Protein AF-A0A5J4RYL6-F1 (afdb_monomer_lite)

Organism: NCBI:txid433724

Structure (mmCIF, N/CA/C/O backbone):
data_AF-A0A5J4RYL6-F1
#
_entry.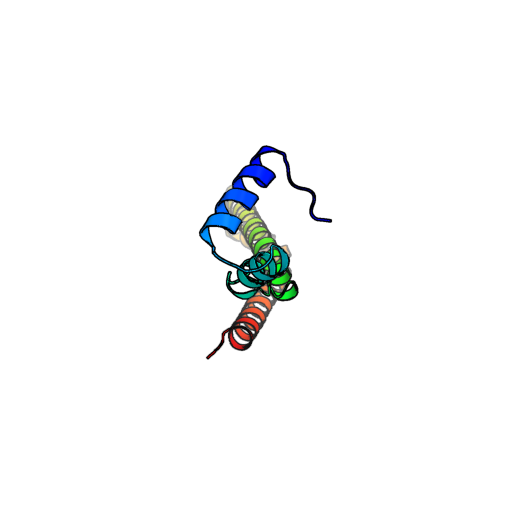id   AF-A0A5J4RYL6-F1
#
loop_
_atom_site.group_PDB
_atom_site.id
_atom_site.type_symbol
_atom_site.label_atom_id
_atom_site.label_alt_id
_atom_site.label_comp_id
_atom_site.label_asym_id
_atom_site.label_entity_id
_atom_site.label_seq_id
_atom_site.pdbx_PDB_ins_code
_atom_site.Cartn_x
_atom_site.Cartn_y
_atom_site.Cartn_z
_atom_site.occupancy
_atom_site.B_iso_or_equiv
_atom_site.auth_seq_id
_atom_site.auth_comp_id
_atom_site.auth_asym_id
_atom_site.auth_atom_id
_atom_site.pdbx_PDB_model_num
ATOM 1 N N . MET A 1 1 ? 9.797 -9.347 -46.513 1.00 57.78 1 MET A N 1
ATOM 2 C CA . MET A 1 1 ? 9.021 -8.396 -47.338 1.00 57.78 1 MET A CA 1
ATOM 3 C C . MET A 1 1 ? 8.216 -7.526 -46.384 1.00 57.78 1 MET A C 1
ATOM 5 O O . MET A 1 1 ? 7.481 -8.088 -45.583 1.00 57.78 1 MET A O 1
ATOM 9 N N . ILE A 1 2 ? 8.423 -6.207 -46.381 1.00 68.38 2 ILE A N 1
ATOM 10 C CA . ILE A 1 2 ? 7.660 -5.294 -45.513 1.00 68.38 2 ILE A CA 1
ATOM 11 C C . ILE A 1 2 ? 6.278 -5.110 -46.137 1.00 68.38 2 ILE A C 1
ATOM 13 O O . ILE A 1 2 ? 6.184 -4.809 -47.324 1.00 68.38 2 ILE A O 1
ATOM 17 N N . ARG A 1 3 ? 5.216 -5.334 -45.360 1.00 79.75 3 ARG A N 1
ATOM 18 C CA . ARG A 1 3 ? 3.843 -5.068 -45.795 1.00 79.75 3 ARG A CA 1
ATOM 19 C C . ARG A 1 3 ? 3.466 -3.657 -45.370 1.00 79.75 3 ARG A C 1
ATOM 21 O O . ARG A 1 3 ? 3.365 -3.388 -44.179 1.00 79.75 3 ARG A O 1
ATOM 28 N N . LEU A 1 4 ? 3.280 -2.790 -46.353 1.00 85.31 4 LEU A N 1
ATOM 29 C CA . LEU A 1 4 ? 2.808 -1.422 -46.184 1.00 85.31 4 LEU A CA 1
ATOM 30 C C . LEU A 1 4 ? 1.423 -1.300 -46.822 1.00 85.31 4 LEU A C 1
ATOM 32 O O . LEU A 1 4 ? 1.102 -2.049 -47.748 1.00 85.31 4 LEU A O 1
ATOM 36 N N . SER A 1 5 ? 0.605 -0.369 -46.332 1.00 89.75 5 SER A N 1
ATOM 37 C CA . SER A 1 5 ? -0.585 0.041 -47.078 1.00 89.75 5 SER A CA 1
ATOM 38 C C . SER A 1 5 ? -0.167 0.774 -48.362 1.00 89.75 5 SER A C 1
ATOM 40 O O . SER A 1 5 ? 0.990 1.175 -48.512 1.00 89.75 5 SER A O 1
ATOM 42 N N . GLU A 1 6 ? -1.086 0.953 -49.308 1.00 87.56 6 GLU A N 1
ATOM 43 C CA . GLU A 1 6 ? -0.797 1.648 -50.573 1.00 87.56 6 GLU A CA 1
ATOM 44 C C . GLU A 1 6 ? -0.315 3.091 -50.327 1.00 87.56 6 GLU A C 1
ATOM 46 O O . GLU A 1 6 ? 0.727 3.497 -50.837 1.00 87.56 6 GLU A O 1
ATOM 51 N N . LYS A 1 7 ? -0.977 3.806 -49.408 1.00 89.81 7 LYS A N 1
ATOM 52 C CA . LYS A 1 7 ? -0.593 5.163 -48.981 1.00 89.81 7 LYS A CA 1
ATOM 53 C C . LYS A 1 7 ? 0.781 5.207 -48.309 1.00 89.81 7 LYS A C 1
ATOM 55 O O . LYS A 1 7 ? 1.589 6.087 -48.602 1.00 89.81 7 LYS A O 1
ATOM 60 N N . ASP A 1 8 ? 1.069 4.244 -47.434 1.00 87.19 8 ASP A N 1
ATOM 61 C CA . ASP A 1 8 ? 2.369 4.172 -46.754 1.00 87.19 8 ASP A CA 1
ATOM 62 C C . ASP A 1 8 ? 3.493 3.797 -47.728 1.00 87.19 8 ASP A C 1
ATOM 64 O O . ASP A 1 8 ? 4.634 4.223 -47.554 1.00 87.19 8 ASP A O 1
ATOM 68 N N . SER A 1 9 ? 3.173 3.030 -48.775 1.00 86.88 9 SER A N 1
ATOM 69 C CA . SER A 1 9 ? 4.116 2.656 -49.832 1.00 86.88 9 SER A CA 1
ATOM 70 C C . SER A 1 9 ? 4.514 3.864 -50.679 1.00 86.88 9 SER A C 1
ATOM 72 O O . SER A 1 9 ? 5.700 4.058 -50.948 1.00 86.88 9 SER A O 1
ATOM 74 N N . GLU A 1 10 ? 3.552 4.706 -51.064 1.00 89.56 10 GLU A N 1
ATOM 75 C CA . GLU A 1 10 ? 3.820 5.949 -51.799 1.00 89.56 10 GLU A CA 1
ATOM 76 C C . GLU A 1 10 ? 4.675 6.921 -50.978 1.00 89.56 10 GLU A C 1
ATOM 78 O O . GLU A 1 10 ? 5.695 7.424 -51.463 1.00 89.56 10 GLU A O 1
ATOM 83 N N . LEU A 1 11 ? 4.310 7.126 -49.708 1.00 88.00 11 LEU A N 1
ATOM 84 C CA . LEU A 1 11 ? 5.070 7.961 -48.783 1.00 88.00 11 LEU A CA 1
ATOM 85 C C . LEU A 1 11 ? 6.498 7.429 -48.597 1.00 88.00 11 LEU A C 1
ATOM 87 O O . LEU A 1 11 ? 7.459 8.187 -48.735 1.00 88.00 11 LEU A O 1
ATOM 91 N N . PHE A 1 12 ? 6.656 6.126 -48.361 1.00 87.56 12 PHE A N 1
ATOM 92 C CA . PHE A 1 12 ? 7.962 5.485 -48.221 1.00 87.56 12 PHE A CA 1
ATOM 93 C C . PHE A 1 12 ? 8.846 5.684 -49.463 1.00 87.56 12 PHE A C 1
ATOM 95 O O . PHE A 1 12 ? 10.018 6.046 -49.339 1.00 87.56 12 PHE A O 1
ATOM 102 N N . LEU A 1 13 ? 8.294 5.498 -50.667 1.00 88.75 13 LEU A N 1
ATOM 103 C CA . LEU A 1 13 ? 9.030 5.693 -51.919 1.00 88.75 13 LEU A CA 1
ATOM 104 C C . LEU A 1 13 ? 9.420 7.159 -52.144 1.00 88.75 13 LEU A C 1
ATOM 106 O O . LEU A 1 13 ? 10.510 7.424 -52.657 1.00 88.75 13 LEU A O 1
ATOM 110 N N . SER A 1 14 ? 8.569 8.111 -51.749 1.00 90.00 14 SER A N 1
ATOM 111 C CA . SER A 1 14 ? 8.894 9.542 -51.805 1.00 90.00 14 SER A CA 1
ATOM 112 C C . SER A 1 14 ? 10.085 9.897 -50.905 1.00 90.00 14 SER A C 1
ATOM 114 O O . SER A 1 14 ? 11.033 10.536 -51.365 1.00 90.00 14 SER A O 1
ATOM 116 N N . LEU A 1 15 ? 10.093 9.391 -49.666 1.00 87.19 15 LEU A N 1
ATOM 117 C CA . LEU A 1 15 ? 11.163 9.610 -48.694 1.00 87.19 15 LEU A CA 1
ATOM 118 C C . LEU A 1 15 ? 12.463 8.935 -49.144 1.00 87.19 15 LEU A C 1
ATOM 120 O O . LEU A 1 15 ? 13.5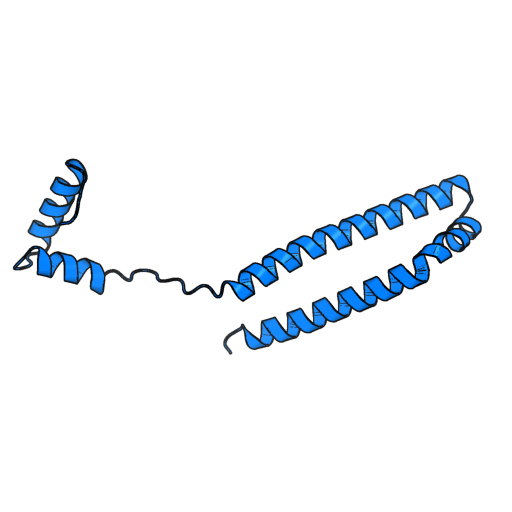36 9.529 -49.052 1.00 87.19 15 LEU A O 1
ATOM 124 N N . TYR A 1 16 ? 12.369 7.731 -49.718 1.00 87.44 16 TYR A N 1
ATOM 125 C CA . TYR A 1 16 ? 13.514 7.044 -50.310 1.00 87.44 16 TYR A CA 1
ATOM 126 C C . TYR A 1 16 ? 14.161 7.880 -51.421 1.00 87.44 16 TYR A C 1
ATOM 128 O O . TYR A 1 16 ? 15.375 8.091 -51.401 1.00 87.44 16 TYR A O 1
ATOM 136 N N . ARG A 1 17 ? 13.366 8.407 -52.362 1.00 88.75 17 ARG A N 1
ATOM 137 C CA . ARG A 1 17 ? 13.876 9.247 -53.459 1.00 88.75 17 ARG A CA 1
ATOM 138 C C . ARG A 1 17 ? 14.532 10.530 -52.946 1.00 88.75 17 ARG A C 1
ATOM 140 O O . ARG A 1 17 ? 15.577 10.909 -53.461 1.00 88.75 17 ARG A O 1
ATOM 147 N N . GLN A 1 18 ? 13.961 11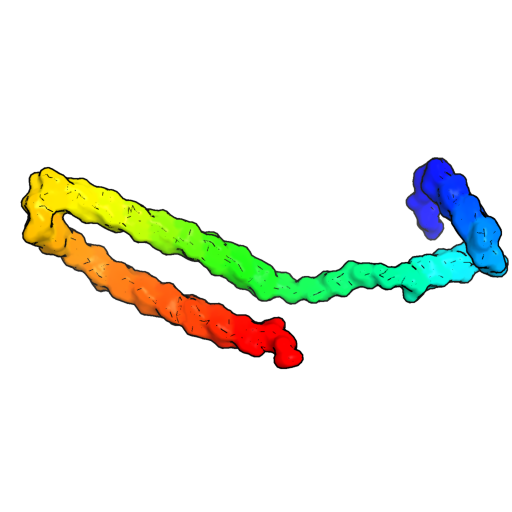.159 -51.918 1.00 86.31 18 GLN A N 1
ATOM 148 C CA . GLN A 1 18 ? 14.534 12.356 -51.288 1.00 86.31 18 GLN A CA 1
ATOM 149 C C . GLN A 1 18 ? 15.828 12.064 -50.512 1.00 86.31 18 GLN A C 1
ATOM 151 O O . GLN A 1 18 ? 16.696 12.926 -50.429 1.00 86.31 18 GLN A O 1
ATOM 156 N N . SER A 1 19 ? 15.992 10.848 -49.982 1.00 83.56 19 SER A N 1
ATOM 157 C CA . SER A 1 19 ? 17.174 10.463 -49.197 1.00 83.56 19 SER A CA 1
ATOM 158 C C . SER A 1 19 ? 18.473 10.334 -50.007 1.00 83.56 19 SER A C 1
ATOM 160 O O . SER A 1 19 ? 19.556 10.320 -49.424 1.00 83.56 19 SER A O 1
ATOM 162 N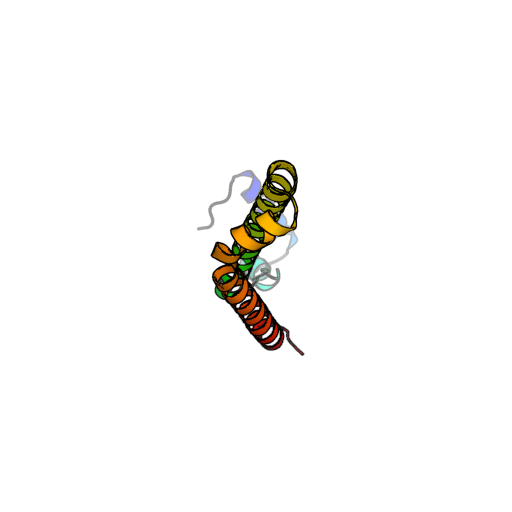 N . GLY A 1 20 ? 18.384 10.167 -51.335 1.00 85.50 20 GLY A N 1
ATOM 163 C CA . GLY A 1 20 ? 19.544 9.986 -52.218 1.00 85.50 20 GLY A CA 1
ATOM 164 C C . GLY A 1 20 ? 20.348 8.694 -51.990 1.00 85.50 20 GLY A C 1
ATOM 165 O O . GLY A 1 20 ? 21.465 8.562 -52.494 1.00 85.50 20 GLY A O 1
ATOM 166 N N . LYS A 1 21 ? 19.826 7.730 -51.219 1.00 86.69 21 LYS A N 1
ATOM 167 C CA . LYS A 1 21 ? 20.522 6.470 -50.913 1.00 86.69 21 LYS A CA 1
ATOM 168 C C . LYS A 1 21 ? 20.534 5.535 -52.130 1.00 86.69 21 LYS A C 1
ATOM 170 O O . LYS A 1 21 ? 19.600 5.498 -52.923 1.00 86.69 21 LYS A O 1
ATOM 175 N N . ARG A 1 22 ? 21.596 4.730 -52.251 1.00 89.31 22 ARG A N 1
ATOM 176 C CA . ARG A 1 22 ? 21.850 3.856 -53.418 1.00 89.31 22 ARG A CA 1
ATOM 177 C C . ARG A 1 22 ? 20.905 2.654 -53.529 1.00 89.31 22 ARG A C 1
ATOM 179 O O . ARG A 1 22 ? 20.788 2.074 -54.602 1.00 89.31 22 ARG A O 1
ATOM 186 N N . SER A 1 23 ? 20.273 2.254 -52.430 1.00 89.75 23 SER A N 1
ATOM 187 C CA . SER A 1 23 ? 19.310 1.155 -52.402 1.00 89.75 23 SER A CA 1
ATOM 188 C C . SER A 1 23 ? 18.264 1.367 -51.311 1.00 89.75 23 SER A C 1
ATOM 190 O O . SER A 1 23 ? 18.532 1.999 -50.284 1.00 89.75 23 SER A O 1
ATOM 192 N N . ILE A 1 24 ? 17.085 0.769 -51.501 1.00 85.19 24 ILE A N 1
ATOM 193 C CA . ILE A 1 24 ? 16.007 0.758 -50.500 1.00 85.19 24 ILE A CA 1
ATOM 194 C C . ILE A 1 24 ? 16.495 0.136 -49.183 1.00 85.19 24 ILE A C 1
ATOM 196 O O . ILE A 1 24 ? 16.154 0.621 -48.109 1.00 85.19 24 ILE A O 1
ATOM 200 N N . SER A 1 25 ? 17.341 -0.897 -49.251 1.00 86.44 25 SER A N 1
ATOM 201 C CA . SER A 1 25 ? 17.934 -1.528 -48.067 1.00 86.44 25 SER A CA 1
ATOM 202 C C . SER A 1 25 ? 18.849 -0.580 -47.289 1.00 86.44 25 SER A C 1
ATOM 204 O O . SER A 1 25 ? 18.765 -0.536 -46.065 1.00 86.44 25 SER A O 1
ATOM 206 N N . ALA A 1 26 ? 19.677 0.212 -47.980 1.00 85.50 26 ALA A N 1
ATOM 207 C CA . ALA A 1 26 ? 20.537 1.205 -47.345 1.00 85.50 26 ALA A CA 1
ATOM 208 C C . ALA A 1 26 ? 19.713 2.326 -46.698 1.00 85.50 26 ALA A C 1
ATOM 210 O O . ALA A 1 26 ? 20.044 2.763 -45.604 1.00 85.50 26 ALA A O 1
ATOM 211 N N . PHE A 1 27 ? 18.620 2.749 -47.337 1.00 86.56 27 PHE A N 1
ATOM 212 C CA . PHE A 1 27 ? 17.682 3.713 -46.762 1.00 86.56 27 PHE A CA 1
ATOM 213 C C . PHE A 1 27 ? 16.972 3.175 -45.515 1.00 86.56 27 PHE A C 1
ATOM 215 O O . PHE A 1 27 ? 16.942 3.850 -44.493 1.00 86.56 27 PHE A O 1
ATOM 222 N N . MET A 1 28 ? 16.470 1.936 -45.551 1.00 84.50 28 MET A N 1
ATOM 223 C CA . MET A 1 28 ? 15.850 1.304 -44.381 1.00 84.50 28 MET A CA 1
ATOM 224 C C . MET A 1 28 ? 16.838 1.143 -43.224 1.00 84.50 28 MET A C 1
ATOM 226 O O . MET A 1 28 ? 16.491 1.446 -42.086 1.00 84.50 28 MET A O 1
ATOM 230 N N . ALA A 1 29 ? 18.064 0.694 -43.506 1.00 84.00 29 ALA A N 1
ATOM 231 C CA . ALA A 1 29 ? 19.107 0.578 -42.493 1.00 84.00 29 ALA A CA 1
ATOM 232 C C . ALA A 1 29 ? 19.432 1.944 -41.875 1.00 84.00 29 ALA A C 1
ATOM 234 O O . ALA A 1 29 ? 19.509 2.056 -40.658 1.00 84.00 29 ALA A O 1
ATOM 235 N N . ASP A 1 30 ? 19.546 2.991 -42.695 1.00 82.62 30 ASP A N 1
ATOM 236 C CA . ASP A 1 30 ? 19.770 4.360 -42.235 1.00 82.62 30 ASP A CA 1
ATOM 237 C C . ASP A 1 30 ? 18.636 4.836 -41.320 1.00 82.62 30 ASP A C 1
ATOM 239 O O . ASP A 1 30 ? 18.900 5.289 -40.212 1.00 82.62 30 ASP A O 1
ATOM 243 N N . CYS A 1 31 ? 17.378 4.640 -41.725 1.00 79.94 31 CYS A N 1
ATOM 244 C CA . CYS A 1 31 ? 16.211 5.004 -40.925 1.00 79.94 31 CYS A CA 1
ATOM 245 C C . CYS A 1 31 ? 16.096 4.213 -39.619 1.00 79.94 31 CYS A C 1
ATOM 247 O O . CYS A 1 31 ? 15.631 4.769 -38.634 1.00 79.94 31 CYS A O 1
ATOM 249 N N . VAL A 1 32 ? 16.469 2.932 -39.581 1.00 78.62 32 VAL A N 1
ATOM 250 C CA . VAL A 1 32 ? 16.374 2.114 -38.358 1.00 78.62 32 VAL A CA 1
ATOM 251 C C . VAL A 1 32 ? 17.541 2.386 -37.406 1.00 78.62 32 VAL A C 1
ATOM 253 O O . VAL A 1 32 ? 17.350 2.365 -36.195 1.00 78.62 32 VAL A O 1
ATOM 256 N N . LEU A 1 33 ? 18.739 2.643 -37.940 1.00 77.25 33 LEU A N 1
ATOM 257 C CA . LEU A 1 33 ? 19.957 2.835 -37.148 1.00 77.25 33 LEU A CA 1
ATOM 258 C C . LEU A 1 33 ? 20.168 4.289 -36.705 1.00 77.25 33 LEU A C 1
ATOM 260 O O . LEU A 1 33 ? 20.760 4.507 -35.652 1.00 77.25 33 LEU A O 1
ATOM 264 N N . HIS A 1 34 ? 19.692 5.272 -37.479 1.00 70.06 34 HIS A N 1
ATOM 265 C CA . HIS A 1 34 ? 19.856 6.701 -37.171 1.00 70.06 34 HIS A CA 1
ATOM 266 C C . HIS A 1 34 ? 18.603 7.359 -36.599 1.00 70.06 34 HIS A C 1
ATOM 268 O O . HIS A 1 34 ? 18.721 8.428 -36.001 1.00 70.06 34 HIS A O 1
ATOM 274 N N . ASN A 1 35 ? 17.418 6.745 -36.714 1.00 66.31 35 ASN A N 1
ATOM 275 C CA . ASN A 1 35 ? 16.328 7.145 -35.832 1.00 66.31 35 ASN A CA 1
ATOM 276 C C . ASN A 1 35 ? 16.575 6.487 -34.477 1.00 66.31 35 ASN A C 1
ATOM 278 O O . ASN A 1 35 ? 16.633 5.258 -34.411 1.00 66.31 35 ASN A O 1
ATOM 282 N N . PRO A 1 36 ? 16.707 7.262 -33.388 1.00 57.28 36 PRO A N 1
ATOM 283 C CA . PRO A 1 36 ? 16.826 6.688 -32.064 1.00 57.28 36 PRO A CA 1
ATOM 284 C C . PRO A 1 36 ? 15.511 5.976 -31.752 1.00 57.28 36 PRO A C 1
ATOM 286 O O . PRO A 1 36 ? 14.531 6.598 -31.338 1.00 57.28 36 PRO A O 1
ATOM 289 N N . VAL A 1 37 ? 15.464 4.661 -31.972 1.00 60.34 37 VAL A N 1
ATOM 290 C CA . VAL A 1 37 ? 14.394 3.832 -31.429 1.00 60.34 37 VAL A CA 1
ATOM 291 C C . VAL A 1 37 ? 14.469 4.041 -29.928 1.00 60.34 37 VAL A C 1
ATOM 293 O O . VAL A 1 37 ? 15.444 3.655 -29.282 1.00 60.34 37 VAL A O 1
ATOM 296 N N . LYS A 1 38 ? 13.471 4.731 -29.374 1.00 57.06 38 LYS A N 1
ATOM 297 C CA . LYS A 1 38 ? 13.403 5.012 -27.944 1.00 57.06 38 LYS A CA 1
ATOM 298 C C . LYS A 1 38 ? 13.072 3.709 -27.222 1.00 57.06 38 LYS A C 1
ATOM 300 O O . LYS A 1 38 ? 11.922 3.442 -26.887 1.00 57.06 38 LYS A O 1
ATOM 305 N N . VAL A 1 39 ? 14.086 2.876 -27.021 1.00 61.22 39 VAL A N 1
ATOM 306 C CA . VAL A 1 39 ? 13.995 1.670 -26.205 1.00 61.22 39 VAL A CA 1
ATOM 307 C C . VAL A 1 39 ? 13.990 2.131 -24.754 1.00 61.22 39 VAL A C 1
ATOM 309 O O . VAL A 1 39 ? 15.029 2.432 -24.173 1.00 61.22 39 VAL A O 1
ATOM 312 N N . VAL A 1 40 ? 12.796 2.262 -24.177 1.00 61.97 40 VAL A N 1
ATOM 313 C CA . VAL A 1 40 ? 12.655 2.492 -22.740 1.00 61.97 40 VAL A CA 1
ATOM 314 C C . VAL A 1 40 ? 12.777 1.136 -22.062 1.00 61.97 40 VAL A C 1
ATOM 316 O O . VAL A 1 40 ? 11.831 0.351 -22.038 1.00 61.97 40 VAL A O 1
ATOM 319 N N . THR A 1 41 ? 13.960 0.839 -21.537 1.00 66.12 41 THR A N 1
ATOM 320 C CA . THR A 1 41 ? 14.185 -0.372 -20.749 1.00 66.12 41 THR A CA 1
ATOM 321 C C . THR A 1 41 ? 13.521 -0.186 -19.393 1.00 66.12 41 THR A C 1
ATOM 323 O O . THR A 1 41 ? 14.040 0.485 -18.503 1.00 66.12 41 THR A O 1
ATOM 326 N N . VAL A 1 42 ? 12.319 -0.733 -19.253 1.00 68.75 42 VAL A N 1
ATOM 327 C CA . VAL A 1 42 ? 11.546 -0.636 -18.023 1.00 68.75 42 VAL A CA 1
ATOM 328 C C . VAL A 1 42 ? 11.841 -1.840 -17.135 1.00 68.75 42 VAL A C 1
ATOM 330 O O . VAL A 1 42 ? 11.626 -2.983 -17.537 1.00 68.75 42 VAL A O 1
ATOM 333 N N . ASN A 1 43 ? 12.284 -1.598 -15.899 1.00 77.75 43 ASN A N 1
ATOM 334 C CA . ASN A 1 43 ? 12.343 -2.655 -14.896 1.00 77.75 43 ASN A CA 1
ATOM 335 C C . ASN A 1 43 ? 10.916 -2.978 -14.427 1.00 77.75 43 ASN A C 1
ATOM 337 O O . ASN A 1 43 ? 10.364 -2.284 -13.573 1.00 77.75 43 ASN A O 1
ATOM 341 N N . LYS A 1 44 ? 10.320 -4.022 -15.013 1.00 83.88 44 LYS A N 1
ATOM 342 C CA . LYS A 1 44 ? 8.952 -4.460 -14.710 1.00 83.88 44 LYS A CA 1
ATOM 343 C C . LYS A 1 44 ? 8.731 -4.686 -13.211 1.00 83.88 44 LYS A C 1
ATOM 345 O O . LYS A 1 44 ? 7.716 -4.252 -12.686 1.00 83.88 44 LYS A O 1
ATOM 350 N N . SER A 1 45 ? 9.702 -5.267 -12.511 1.00 83.75 45 SER A N 1
ATOM 351 C CA . SER A 1 45 ? 9.585 -5.555 -11.078 1.00 83.75 45 SER A CA 1
ATOM 352 C C . SER A 1 45 ? 9.435 -4.290 -10.229 1.00 83.75 45 SER A C 1
ATOM 354 O O . SER A 1 45 ? 8.694 -4.294 -9.251 1.00 83.75 45 SER A O 1
ATOM 356 N N . VAL A 1 46 ? 10.100 -3.191 -10.605 1.00 82.62 46 VAL A N 1
ATOM 357 C CA . VAL A 1 46 ? 9.970 -1.896 -9.908 1.00 82.62 46 VAL A CA 1
ATOM 358 C C . VAL A 1 46 ? 8.595 -1.273 -10.160 1.00 82.62 46 VAL A C 1
ATOM 360 O O . VAL A 1 46 ? 8.005 -0.698 -9.247 1.00 82.62 46 VAL A O 1
ATOM 363 N N . TRP A 1 47 ? 8.059 -1.418 -11.373 1.00 85.12 47 TRP A N 1
ATOM 364 C CA . TRP A 1 47 ? 6.708 -0.953 -11.696 1.00 85.12 47 TRP A CA 1
ATOM 365 C C . TRP A 1 47 ? 5.624 -1.755 -10.987 1.00 85.12 47 TRP A C 1
ATOM 367 O O . TRP A 1 47 ? 4.730 -1.159 -10.391 1.00 85.12 47 TRP A O 1
ATOM 377 N N . ASP A 1 48 ? 5.730 -3.082 -11.001 1.00 88.25 48 ASP A N 1
ATOM 378 C CA . ASP A 1 48 ? 4.798 -3.966 -10.301 1.00 88.25 48 ASP A CA 1
ATOM 379 C C . ASP A 1 48 ? 4.829 -3.682 -8.789 1.00 88.25 48 ASP A C 1
ATOM 381 O O . ASP A 1 48 ? 3.779 -3.581 -8.154 1.00 88.25 48 ASP A O 1
ATOM 385 N N . TYR A 1 49 ? 6.017 -3.444 -8.217 1.00 86.81 49 TYR A N 1
ATOM 386 C CA . TYR A 1 49 ? 6.163 -3.011 -6.825 1.00 86.81 49 TYR A CA 1
ATOM 387 C C . TYR A 1 49 ? 5.444 -1.683 -6.546 1.00 86.81 49 TYR A C 1
ATOM 389 O O . TYR A 1 49 ? 4.687 -1.586 -5.580 1.00 86.81 49 TYR A O 1
ATOM 397 N N . ALA A 1 50 ? 5.644 -0.666 -7.391 1.00 87.25 50 ALA A N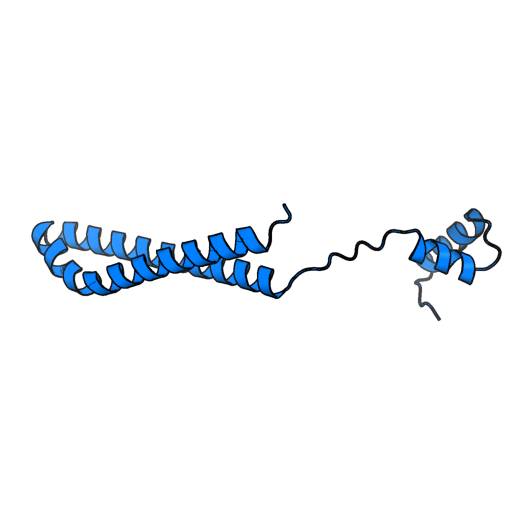 1
ATOM 398 C CA . ALA A 1 50 ? 4.992 0.633 -7.229 1.00 87.25 50 ALA A CA 1
ATOM 399 C C . ALA A 1 50 ? 3.460 0.520 -7.316 1.00 87.25 50 ALA A C 1
ATOM 401 O O . ALA A 1 50 ? 2.755 1.118 -6.502 1.00 87.25 50 ALA A O 1
ATOM 402 N N . LEU A 1 51 ? 2.948 -0.291 -8.247 1.00 90.38 51 LEU A N 1
ATOM 403 C CA . LEU A 1 51 ? 1.516 -0.547 -8.396 1.00 90.38 51 LEU A CA 1
ATOM 404 C C . LEU A 1 51 ? 0.928 -1.224 -7.150 1.00 90.38 51 LEU A C 1
ATOM 406 O O . LEU A 1 51 ? -0.105 -0.788 -6.637 1.00 90.38 51 LEU A O 1
ATOM 410 N N . LEU A 1 52 ? 1.599 -2.262 -6.641 1.00 91.25 52 LEU A N 1
ATOM 411 C CA . LEU A 1 52 ? 1.193 -2.947 -5.414 1.00 91.25 52 LEU A CA 1
ATOM 412 C C . LEU A 1 52 ? 1.179 -1.980 -4.227 1.00 91.25 52 LEU A C 1
ATOM 414 O O . LEU A 1 52 ? 0.204 -1.950 -3.477 1.00 91.25 52 LEU A O 1
ATOM 418 N N . LEU A 1 53 ? 2.212 -1.145 -4.086 1.00 90.44 53 LEU A N 1
ATOM 419 C CA . LEU A 1 53 ? 2.308 -0.159 -3.010 1.00 90.44 53 LEU A CA 1
ATOM 420 C C . LEU A 1 53 ? 1.162 0.865 -3.057 1.00 90.44 53 LEU A C 1
ATOM 422 O O . LEU A 1 53 ? 0.582 1.182 -2.017 1.00 90.44 53 LEU A O 1
ATOM 426 N N . SER A 1 54 ? 0.790 1.346 -4.248 1.00 89.38 54 SER A N 1
ATOM 427 C CA . SER A 1 54 ? -0.381 2.215 -4.420 1.00 89.38 54 SER A CA 1
ATOM 428 C C . SER A 1 54 ? -1.680 1.519 -4.003 1.00 89.38 54 SER A C 1
ATOM 430 O O . SER A 1 54 ? -2.488 2.114 -3.292 1.00 89.38 54 SER A O 1
ATOM 432 N N . GLY A 1 55 ? -1.861 0.249 -4.377 1.00 90.50 55 GLY A N 1
ATOM 433 C CA . GLY A 1 55 ? -3.018 -0.545 -3.956 1.00 90.50 55 GLY A CA 1
ATOM 434 C C . GLY A 1 55 ? -3.096 -0.717 -2.436 1.00 90.50 55 GLY A C 1
ATOM 435 O O . GLY A 1 55 ? -4.155 -0.512 -1.840 1.00 90.50 55 GLY A O 1
ATOM 436 N N . PHE A 1 56 ? -1.967 -1.019 -1.791 1.00 89.06 56 PHE A N 1
ATOM 437 C CA . PHE A 1 56 ? -1.882 -1.088 -0.332 1.00 89.06 56 PHE A CA 1
ATOM 438 C C . PHE A 1 56 ? -2.243 0.248 0.322 1.00 89.06 56 PHE A C 1
ATOM 440 O O . PHE A 1 56 ? -3.002 0.263 1.290 1.00 89.06 56 PHE A O 1
ATOM 447 N N . PHE A 1 57 ? -1.757 1.376 -0.204 1.00 88.62 57 PHE A N 1
ATOM 448 C CA . PHE A 1 57 ? -2.056 2.702 0.346 1.00 88.62 57 PHE A CA 1
ATOM 449 C C . PHE A 1 57 ? -3.562 3.011 0.381 1.00 88.62 57 PHE A C 1
ATOM 451 O O . PHE A 1 57 ? -4.066 3.525 1.385 1.00 88.62 57 PHE A O 1
ATOM 458 N N . GLU A 1 58 ? -4.303 2.638 -0.663 1.00 91.19 58 GLU A N 1
ATOM 459 C CA . GLU A 1 58 ? -5.762 2.792 -0.680 1.00 91.19 58 GLU A CA 1
ATOM 460 C C . GLU A 1 58 ? -6.448 1.917 0.379 1.00 91.19 58 GLU A C 1
ATOM 462 O O . GLU A 1 58 ? -7.348 2.380 1.087 1.00 91.19 58 GLU A O 1
ATOM 467 N N . GLN A 1 59 ? -5.975 0.683 0.575 1.00 89.69 59 GLN A N 1
ATOM 468 C CA . GLN A 1 59 ? -6.473 -0.189 1.644 1.00 89.69 59 GLN A CA 1
ATOM 469 C C . GLN A 1 59 ? -6.190 0.401 3.034 1.00 89.69 59 GLN A C 1
ATOM 471 O O . GLN A 1 59 ? -7.086 0.431 3.883 1.00 89.69 59 GLN A O 1
ATOM 476 N N . PHE A 1 60 ? -4.987 0.951 3.257 1.00 90.31 60 PHE A N 1
ATOM 477 C CA . PHE A 1 60 ? -4.625 1.637 4.503 1.00 90.31 60 PHE A CA 1
ATOM 478 C C . PHE A 1 60 ? -5.595 2.778 4.818 1.00 90.31 60 PHE A C 1
ATOM 480 O O . PHE A 1 60 ? -6.092 2.916 5.943 1.00 90.31 60 PHE A O 1
ATOM 487 N N . ARG A 1 61 ? -5.893 3.591 3.803 1.00 91.38 61 ARG A N 1
ATOM 488 C CA . ARG A 1 61 ? -6.824 4.710 3.915 1.00 91.38 61 ARG A CA 1
ATOM 489 C C . ARG A 1 61 ? -8.241 4.240 4.235 1.00 91.38 61 ARG A C 1
ATOM 491 O O . ARG A 1 61 ? -8.869 4.818 5.122 1.00 91.38 61 ARG A O 1
ATOM 498 N N . ALA A 1 62 ? -8.726 3.197 3.564 1.00 94.44 62 ALA A N 1
ATOM 499 C CA . ALA A 1 62 ? -10.052 2.636 3.810 1.00 94.44 62 ALA A CA 1
ATOM 500 C C . ALA A 1 62 ? -10.202 2.129 5.255 1.00 94.44 62 ALA A C 1
ATOM 502 O O . ALA A 1 62 ? -11.173 2.481 5.930 1.00 94.44 62 ALA A O 1
ATOM 503 N N . ILE A 1 63 ? -9.209 1.387 5.764 1.00 92.25 63 ILE A N 1
ATOM 504 C CA . ILE A 1 63 ? -9.180 0.901 7.154 1.00 92.25 63 ILE A CA 1
ATOM 505 C C . ILE A 1 63 ? -9.229 2.078 8.131 1.00 92.25 63 ILE A C 1
ATOM 507 O O . ILE A 1 63 ? -10.082 2.106 9.017 1.00 92.25 63 ILE A O 1
ATOM 511 N N . LYS A 1 64 ? -8.385 3.099 7.928 1.00 91.62 64 LYS A N 1
ATOM 512 C CA . LYS A 1 64 ? -8.381 4.320 8.750 1.00 91.62 64 LYS A CA 1
ATOM 513 C C . LYS A 1 64 ? -9.745 5.017 8.753 1.00 91.62 64 LYS A C 1
ATOM 515 O O . LYS A 1 64 ? -10.238 5.417 9.807 1.00 91.62 64 LYS A O 1
ATOM 520 N N . THR A 1 65 ? -10.360 5.196 7.584 1.00 95.75 65 THR A N 1
ATOM 521 C CA . THR A 1 65 ? -11.674 5.846 7.478 1.00 95.75 65 THR A CA 1
ATOM 522 C C . THR A 1 65 ? -12.751 5.050 8.211 1.00 95.75 65 THR A C 1
ATOM 524 O O . THR A 1 65 ? -13.554 5.646 8.930 1.00 95.75 65 THR A O 1
ATOM 527 N N . ASN A 1 66 ? -12.752 3.724 8.079 1.00 94.88 66 ASN A N 1
ATOM 528 C CA . ASN A 1 66 ? -13.708 2.859 8.767 1.00 94.88 66 ASN A CA 1
ATOM 529 C C . ASN A 1 66 ? -13.505 2.883 10.284 1.00 94.88 66 ASN A C 1
ATOM 531 O O . ASN A 1 66 ? -14.478 3.066 11.012 1.00 94.88 66 ASN A O 1
ATOM 535 N N . TYR A 1 67 ? -12.256 2.809 10.752 1.00 94.19 67 TYR A N 1
ATOM 536 C CA . TYR A 1 67 ? -11.909 2.948 12.166 1.00 94.19 67 TYR A CA 1
ATOM 537 C C . TYR A 1 67 ? -12.471 4.250 12.753 1.00 94.19 67 TYR A C 1
ATOM 539 O O . TYR A 1 67 ? -13.195 4.227 13.748 1.00 94.19 67 TYR A O 1
ATOM 547 N N . ASN A 1 68 ? -12.215 5.388 12.097 1.00 94.69 68 ASN A N 1
ATOM 548 C CA . ASN A 1 68 ? -12.689 6.692 12.565 1.00 94.69 68 ASN A CA 1
ATOM 549 C C . ASN A 1 68 ? -14.218 6.769 12.597 1.00 94.69 68 ASN A C 1
ATOM 551 O O . ASN A 1 68 ? -14.795 7.274 13.558 1.00 94.69 68 ASN A O 1
ATOM 555 N N . ARG A 1 69 ? -14.889 6.257 11.560 1.00 96.44 69 ARG A N 1
ATOM 556 C CA . ARG A 1 69 ? -16.357 6.238 11.496 1.00 96.44 69 ARG A CA 1
ATOM 557 C C . ARG A 1 69 ? -16.959 5.413 12.628 1.00 96.44 69 ARG A C 1
ATOM 559 O O . ARG A 1 69 ? -17.875 5.893 13.291 1.00 96.44 69 ARG A O 1
ATOM 566 N N . VAL A 1 70 ? -16.430 4.212 12.868 1.00 96.00 70 VAL A N 1
ATOM 567 C CA . VAL A 1 70 ? -16.871 3.347 13.970 1.00 96.00 70 VAL A CA 1
ATOM 568 C C . VAL A 1 70 ? -16.635 4.041 15.307 1.00 96.00 70 VAL A C 1
ATOM 570 O O . VAL A 1 70 ? -17.559 4.130 16.109 1.00 96.00 70 VAL A O 1
ATOM 573 N N . PHE A 1 71 ? -15.454 4.620 15.527 1.00 96.06 71 PHE A N 1
ATOM 574 C CA . PHE A 1 71 ? -15.149 5.325 16.771 1.00 96.06 71 PHE A CA 1
ATOM 575 C C . PHE A 1 71 ? -16.100 6.501 17.031 1.00 96.06 71 PHE A C 1
ATOM 577 O O . PHE A 1 71 ? -16.653 6.618 18.124 1.00 96.06 71 PHE A O 1
ATOM 584 N N . HIS A 1 72 ? -16.371 7.332 16.020 1.00 96.81 72 HIS A N 1
ATOM 585 C CA . HIS A 1 72 ? -17.339 8.424 16.143 1.00 96.81 72 HIS A CA 1
ATOM 586 C C . HIS A 1 72 ? -18.764 7.923 16.409 1.00 96.81 72 HIS A C 1
ATOM 588 O O . HIS A 1 72 ? -19.476 8.513 17.224 1.00 96.81 72 HIS A O 1
ATOM 594 N N . ALA A 1 73 ? -19.181 6.824 15.773 1.00 97.12 73 ALA A N 1
ATOM 595 C CA . ALA A 1 73 ? -20.473 6.201 16.049 1.00 97.12 73 ALA A CA 1
ATOM 596 C C . ALA A 1 73 ? -20.553 5.679 17.493 1.00 97.12 73 ALA A C 1
ATOM 598 O O . ALA A 1 73 ? -21.570 5.871 18.159 1.00 97.12 73 ALA A O 1
ATOM 599 N N . LEU A 1 74 ? -19.481 5.074 18.010 1.00 96.81 74 LEU A N 1
ATOM 600 C CA . LEU A 1 74 ? -19.416 4.608 19.394 1.00 96.81 74 LEU A CA 1
ATOM 601 C C . LEU A 1 74 ? -19.465 5.770 20.390 1.00 96.81 74 LEU A C 1
ATOM 603 O O . LEU A 1 74 ? -20.221 5.697 21.356 1.00 96.81 74 LEU A O 1
ATOM 607 N N . ILE A 1 75 ? -18.728 6.859 20.139 1.00 97.50 75 ILE A N 1
ATOM 608 C CA . ILE A 1 75 ? -18.778 8.068 20.978 1.00 97.50 75 ILE A CA 1
ATOM 609 C C . ILE A 1 75 ? -20.206 8.608 21.046 1.00 97.50 75 ILE A C 1
ATOM 611 O O . ILE A 1 75 ? -20.702 8.878 22.138 1.00 97.50 75 ILE A O 1
ATOM 615 N N . ARG A 1 76 ? -20.877 8.734 19.894 1.00 97.12 76 ARG A N 1
ATOM 616 C CA . ARG A 1 76 ? -22.239 9.276 19.816 1.00 97.12 76 ARG A CA 1
ATOM 617 C C . ARG A 1 76 ? -23.252 8.447 20.609 1.00 97.12 76 ARG A C 1
ATOM 619 O O . ARG A 1 76 ? -24.165 9.024 21.186 1.00 97.12 76 ARG A O 1
ATOM 626 N N . ASN A 1 77 ? -23.114 7.121 20.617 1.00 96.62 77 ASN A N 1
ATOM 627 C CA . ASN A 1 77 ? -24.096 6.222 21.232 1.00 96.62 77 ASN A CA 1
ATOM 628 C C . ASN A 1 77 ? -23.791 5.877 22.697 1.00 96.62 77 ASN A C 1
ATOM 630 O O . ASN A 1 77 ? -24.713 5.712 23.489 1.00 96.62 77 ASN A O 1
ATOM 634 N N . PHE A 1 78 ? -22.515 5.749 23.067 1.00 96.12 78 PHE A N 1
ATOM 635 C CA . PHE A 1 78 ? -22.111 5.190 24.364 1.00 96.12 78 PHE A CA 1
ATOM 636 C C . PHE A 1 78 ? -21.264 6.142 25.214 1.00 96.12 78 PHE A C 1
ATOM 638 O O . PHE A 1 78 ? -20.966 5.826 26.368 1.00 96.12 78 PHE A O 1
ATOM 645 N N . GLY A 1 79 ? -20.888 7.300 24.674 1.00 95.44 79 GLY A N 1
ATOM 646 C CA . GLY A 1 79 ? -19.960 8.221 25.314 1.00 95.44 79 GLY A CA 1
ATOM 647 C C . GLY A 1 79 ? -18.503 7.780 25.174 1.00 95.44 79 GLY A C 1
ATOM 648 O O . GLY A 1 79 ? -18.175 6.628 24.882 1.00 95.44 79 GLY A O 1
ATOM 649 N N . GLU A 1 80 ? -17.599 8.731 25.383 1.00 94.25 80 GLU A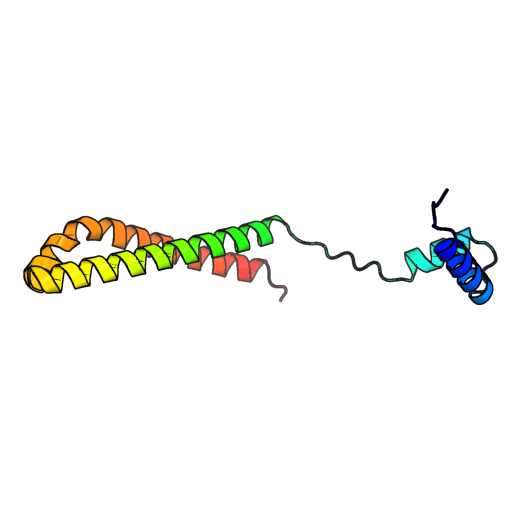 N 1
ATOM 650 C CA . GLU A 1 80 ? -16.189 8.576 25.030 1.00 94.25 80 GLU A CA 1
ATOM 651 C C . GLU A 1 80 ? -15.468 7.471 25.813 1.00 94.25 80 GLU A C 1
ATOM 653 O O . GLU A 1 80 ? -14.737 6.675 25.224 1.00 94.25 80 GLU A O 1
ATOM 658 N N . GLN A 1 81 ? -15.697 7.367 27.126 1.00 96.00 81 GLN A N 1
ATOM 659 C CA . GLN A 1 81 ? -15.029 6.352 27.948 1.00 96.00 81 GLN A CA 1
ATOM 660 C C . GLN A 1 81 ? -15.392 4.923 27.519 1.00 96.00 81 GLN A C 1
ATOM 662 O O . GLN A 1 81 ? -14.508 4.077 27.374 1.00 96.00 81 GLN A O 1
ATOM 667 N N . LYS A 1 82 ? -16.681 4.655 27.260 1.00 95.62 82 LYS A N 1
ATOM 668 C CA . LYS A 1 82 ? -17.141 3.334 26.805 1.00 95.62 82 LYS A CA 1
ATOM 669 C C . LYS A 1 82 ? -16.668 3.037 25.386 1.00 95.62 82 LYS A C 1
ATOM 671 O O . LYS A 1 82 ? -16.231 1.921 25.129 1.00 95.62 82 LYS A O 1
ATOM 676 N N . ALA A 1 83 ? -16.681 4.031 24.497 1.00 96.25 83 ALA A N 1
ATOM 677 C CA . ALA A 1 83 ? -16.153 3.889 23.143 1.00 96.25 83 ALA A CA 1
ATOM 678 C C . ALA A 1 83 ? -14.671 3.482 23.150 1.00 96.25 83 ALA A C 1
ATOM 680 O O . ALA A 1 83 ? -14.294 2.533 22.469 1.00 96.25 83 ALA A O 1
ATOM 681 N N . ARG A 1 84 ? -13.836 4.137 23.969 1.00 94.19 84 ARG A N 1
ATOM 682 C CA . ARG A 1 84 ? -12.414 3.777 24.118 1.00 94.19 84 ARG A CA 1
ATOM 683 C C . ARG A 1 84 ? -12.231 2.353 24.644 1.00 94.19 84 ARG A C 1
ATOM 685 O O . ARG A 1 84 ? -11.384 1.631 24.134 1.00 94.19 84 ARG A O 1
ATOM 692 N N . PHE A 1 85 ? -13.033 1.937 25.626 1.00 96.62 85 PHE A N 1
ATOM 693 C CA . PHE A 1 85 ? -12.989 0.565 26.137 1.00 96.62 85 PHE A CA 1
ATOM 694 C C . PHE A 1 85 ? -13.364 -0.463 25.060 1.00 96.62 85 PHE A C 1
ATOM 696 O O . PHE A 1 85 ? -12.660 -1.452 24.896 1.00 96.62 85 PHE A O 1
ATOM 703 N N . MET A 1 86 ? -14.424 -0.205 24.287 1.00 94.94 86 MET A N 1
ATOM 704 C CA . MET A 1 86 ? -14.850 -1.079 23.188 1.00 94.94 86 MET A CA 1
ATOM 705 C C . MET A 1 86 ? -13.799 -1.169 22.075 1.00 94.94 86 MET A C 1
ATOM 707 O O . MET A 1 86 ? -13.570 -2.249 21.539 1.00 94.94 86 MET A O 1
ATOM 711 N N . MET A 1 87 ? -13.113 -0.065 21.760 1.00 94.94 87 MET A N 1
ATOM 712 C CA . MET A 1 87 ? -12.061 -0.051 20.737 1.00 94.94 87 MET A CA 1
ATOM 713 C C . MET A 1 87 ? -10.794 -0.823 21.128 1.00 94.94 87 MET A C 1
ATOM 715 O O . MET A 1 87 ? -9.989 -1.111 20.246 1.00 94.94 87 MET A O 1
ATOM 719 N N . LYS A 1 88 ? -10.620 -1.233 22.394 1.00 95.38 88 LYS A N 1
ATOM 720 C CA . LYS A 1 88 ? -9.481 -2.081 22.794 1.00 95.38 88 LYS A CA 1
ATOM 721 C C . LYS A 1 88 ? -9.397 -3.388 22.004 1.00 95.38 88 LYS A C 1
ATOM 723 O O . LYS A 1 88 ? -8.307 -3.911 21.810 1.00 95.38 88 LYS A O 1
ATOM 728 N N . ILE A 1 89 ? -10.527 -3.894 21.501 1.00 95.06 89 ILE A N 1
ATOM 729 C CA . ILE A 1 89 ? -10.564 -5.125 20.697 1.00 95.06 89 ILE A CA 1
ATOM 730 C C . ILE A 1 89 ? -9.722 -5.036 19.414 1.00 95.06 89 ILE A C 1
ATOM 732 O O . ILE A 1 89 ? -9.246 -6.057 18.931 1.00 95.06 89 ILE A O 1
ATOM 736 N N . VAL A 1 90 ? -9.511 -3.830 18.873 1.00 94.50 90 VAL A N 1
ATOM 737 C CA . VAL A 1 90 ? -8.701 -3.604 17.663 1.00 94.50 90 VAL A CA 1
ATOM 738 C C . VAL A 1 90 ? -7.331 -2.991 17.962 1.00 94.50 90 VAL A C 1
ATOM 740 O O . VAL A 1 90 ? -6.602 -2.658 17.030 1.00 94.50 90 VAL A O 1
ATOM 743 N N . GLU A 1 91 ? -6.970 -2.812 19.234 1.00 92.19 91 GLU A N 1
ATOM 744 C CA . GLU A 1 91 ? -5.757 -2.092 19.640 1.00 92.19 91 GLU A CA 1
ATOM 745 C C . GLU A 1 91 ? -4.485 -2.792 19.145 1.00 92.19 91 GLU A C 1
ATOM 747 O O . GLU A 1 91 ? -3.679 -2.170 18.452 1.00 92.19 91 GLU A O 1
ATOM 752 N N . GLU A 1 92 ? -4.349 -4.097 19.403 1.00 93.69 92 GLU A N 1
ATOM 753 C CA . GLU A 1 92 ? -3.163 -4.855 18.984 1.00 93.69 92 GLU A CA 1
ATOM 754 C C . GLU A 1 92 ? -3.065 -4.954 17.457 1.00 93.69 92 GLU A C 1
ATOM 756 O O . GLU A 1 92 ? -2.024 -4.647 16.883 1.00 93.69 92 GLU A O 1
ATOM 761 N N . SER A 1 93 ? -4.169 -5.247 16.762 1.00 92.06 93 SER A N 1
ATOM 762 C CA . SER A 1 93 ? -4.170 -5.278 15.293 1.00 92.06 93 SER A CA 1
ATOM 763 C C . SER A 1 93 ? -3.823 -3.916 14.683 1.00 92.06 93 SER A C 1
ATOM 765 O O . SER A 1 93 ? -3.130 -3.847 13.671 1.00 92.06 93 SER A O 1
ATOM 767 N N . THR A 1 94 ? -4.259 -2.810 15.299 1.00 91.94 94 THR A N 1
ATOM 768 C CA . THR A 1 94 ? -3.899 -1.453 14.850 1.00 91.94 94 THR A CA 1
ATOM 769 C C . THR A 1 94 ? -2.411 -1.172 15.070 1.00 91.94 94 THR A C 1
ATOM 771 O O . THR A 1 94 ? -1.775 -0.514 14.242 1.00 91.94 94 THR A O 1
ATOM 774 N N . ARG A 1 95 ? -1.834 -1.694 16.158 1.00 93.44 95 ARG A N 1
ATOM 775 C CA . ARG A 1 95 ? -0.401 -1.603 16.447 1.00 93.44 95 ARG A CA 1
ATOM 776 C C . ARG A 1 95 ? 0.429 -2.394 15.436 1.00 93.44 95 ARG A C 1
ATOM 778 O O . ARG A 1 95 ? 1.346 -1.827 14.847 1.00 93.44 95 ARG A O 1
ATOM 785 N N . GLU A 1 96 ? 0.098 -3.660 15.200 1.00 93.62 96 GLU A N 1
ATOM 786 C CA . GLU A 1 96 ? 0.765 -4.509 14.201 1.00 93.62 96 GLU A CA 1
ATOM 787 C C . GLU A 1 96 ? 0.707 -3.879 12.808 1.00 93.62 96 GLU A C 1
ATOM 789 O O . GLU A 1 96 ? 1.704 -3.806 12.090 1.00 93.62 96 GLU A O 1
ATOM 794 N N . PHE A 1 97 ? -0.451 -3.331 12.452 1.00 90.94 97 PHE A N 1
ATOM 795 C CA . PHE A 1 97 ? -0.654 -2.622 11.200 1.00 90.94 97 PHE A CA 1
ATOM 796 C C . PHE A 1 97 ? 0.236 -1.379 11.058 1.00 90.94 97 PHE A C 1
ATOM 798 O O . PHE A 1 97 ? 0.811 -1.142 9.993 1.00 90.94 97 PHE A O 1
ATOM 805 N N . ALA A 1 98 ? 0.396 -0.595 12.130 1.00 91.00 98 ALA A N 1
ATOM 806 C CA . ALA A 1 98 ? 1.302 0.551 12.143 1.00 91.00 98 ALA A CA 1
ATOM 807 C C . ALA A 1 98 ? 2.772 0.125 11.983 1.00 91.00 98 ALA A C 1
ATOM 809 O O . ALA A 1 98 ? 3.516 0.774 11.245 1.00 91.00 98 ALA A O 1
ATOM 810 N N . LEU A 1 99 ? 3.177 -0.983 12.614 1.00 94.38 99 LEU A N 1
ATOM 811 C CA . LEU A 1 99 ? 4.517 -1.557 12.451 1.00 94.38 99 LEU A CA 1
ATOM 812 C C . LEU A 1 99 ? 4.756 -2.029 11.011 1.00 94.38 99 LEU A C 1
ATOM 814 O O . LEU A 1 99 ? 5.789 -1.708 10.426 1.00 94.38 99 LEU A O 1
ATOM 818 N N . GLY A 1 100 ? 3.782 -2.714 10.407 1.00 91.69 100 GLY A N 1
ATOM 819 C CA . GLY A 1 100 ? 3.857 -3.137 9.008 1.00 91.69 100 GLY A CA 1
ATOM 820 C C . GLY A 1 100 ? 3.988 -1.956 8.043 1.00 91.69 100 GLY A C 1
ATOM 821 O O . GLY A 1 100 ? 4.811 -1.989 7.130 1.00 91.69 100 GLY A O 1
ATOM 822 N N . LYS A 1 101 ? 3.244 -0.868 8.281 1.00 90.62 101 LYS A N 1
ATOM 823 C CA . LYS A 1 101 ? 3.371 0.373 7.501 1.00 90.62 101 LYS A CA 1
ATOM 824 C C . LYS A 1 101 ? 4.789 0.952 7.574 1.00 90.62 101 LYS A C 1
ATOM 826 O O . LYS A 1 101 ? 5.344 1.308 6.538 1.00 90.62 101 LYS A O 1
ATOM 831 N N . LEU A 1 102 ? 5.368 1.038 8.774 1.00 92.44 102 LEU A N 1
ATOM 832 C CA . LEU A 1 102 ? 6.730 1.551 8.970 1.00 92.44 102 LEU A CA 1
ATOM 833 C C . LEU A 1 102 ? 7.772 0.691 8.250 1.00 92.44 102 LEU A C 1
ATOM 835 O O . LEU A 1 102 ? 8.696 1.223 7.637 1.00 92.44 102 LEU A O 1
ATOM 839 N N . GLU A 1 103 ? 7.606 -0.629 8.280 1.00 93.62 103 GLU A N 1
ATOM 840 C CA . GLU A 1 103 ? 8.503 -1.547 7.581 1.00 93.62 103 GLU A CA 1
ATOM 841 C C . GLU A 1 103 ? 8.417 -1.383 6.056 1.00 93.62 103 GLU A C 1
ATOM 843 O O . GLU A 1 103 ? 9.443 -1.318 5.378 1.00 93.62 103 GLU A O 1
ATOM 848 N N . ILE A 1 104 ? 7.208 -1.217 5.510 1.00 90.88 104 ILE A N 1
ATOM 849 C CA . ILE A 1 104 ? 7.005 -0.917 4.084 1.00 90.88 104 ILE A CA 1
ATOM 850 C C . ILE A 1 104 ? 7.664 0.417 3.706 1.00 90.88 104 ILE A C 1
ATOM 852 O O . ILE A 1 104 ? 8.326 0.506 2.668 1.00 90.88 104 ILE A O 1
ATOM 856 N N . GLU A 1 105 ? 7.524 1.454 4.535 1.00 90.62 105 GLU A N 1
ATOM 857 C CA . GLU A 1 105 ? 8.170 2.754 4.312 1.00 90.62 105 GLU A CA 1
ATOM 858 C C . GLU A 1 105 ? 9.702 2.629 4.328 1.00 90.62 105 GLU A C 1
ATOM 860 O O . GLU A 1 105 ? 10.372 3.154 3.434 1.00 90.62 105 GLU A O 1
ATOM 865 N N . ARG A 1 106 ? 10.257 1.861 5.275 1.00 93.88 106 ARG A N 1
ATOM 866 C CA . ARG A 1 106 ? 11.695 1.570 5.366 1.00 93.88 106 ARG A CA 1
ATOM 867 C C . ARG A 1 106 ? 12.209 0.847 4.120 1.00 93.88 106 ARG A C 1
ATOM 869 O O . ARG A 1 106 ? 13.202 1.273 3.530 1.00 93.88 106 ARG A O 1
ATOM 876 N N . LEU A 1 107 ? 11.541 -0.228 3.699 1.00 91.12 107 LEU A N 1
ATOM 877 C CA . LEU A 1 107 ? 11.913 -0.995 2.505 1.00 91.12 107 LEU A CA 1
ATOM 878 C C . LEU A 1 107 ? 11.810 -0.144 1.233 1.00 91.12 107 LEU A C 1
ATOM 880 O O . LEU A 1 107 ? 12.686 -0.208 0.370 1.00 91.12 107 LEU A O 1
ATOM 884 N N . THR A 1 108 ? 10.789 0.711 1.143 1.00 89.62 108 THR A N 1
ATOM 885 C CA . THR A 1 108 ? 10.609 1.633 0.014 1.00 89.62 108 THR A CA 1
ATOM 886 C C . THR A 1 108 ? 11.729 2.670 -0.056 1.00 89.62 108 THR A C 1
ATOM 888 O O . THR A 1 108 ? 12.233 2.946 -1.145 1.00 89.62 108 THR A O 1
ATOM 891 N N . ALA A 1 109 ? 12.168 3.213 1.084 1.00 90.12 109 ALA A N 1
ATOM 892 C CA . ALA A 1 109 ? 13.309 4.125 1.136 1.00 90.12 109 ALA A CA 1
ATOM 893 C C . ALA A 1 109 ? 14.603 3.444 0.652 1.00 90.12 109 ALA A C 1
ATOM 895 O O . ALA A 1 109 ? 15.294 3.984 -0.211 1.00 90.12 109 ALA A O 1
ATOM 896 N N . GLN A 1 110 ? 14.872 2.217 1.114 1.00 89.75 110 GLN A N 1
ATOM 897 C CA . GLN A 1 110 ? 16.037 1.434 0.678 1.00 89.75 110 GLN A CA 1
ATOM 898 C C . GLN A 1 110 ? 16.004 1.110 -0.819 1.00 89.75 110 GLN A C 1
ATOM 900 O O . GLN A 1 110 ? 17.035 1.149 -1.492 1.00 89.75 110 GLN A O 1
ATOM 905 N N . LEU A 1 111 ? 14.828 0.790 -1.363 1.00 86.75 111 LEU A N 1
ATOM 906 C CA . LEU A 1 111 ? 14.665 0.538 -2.792 1.00 86.75 111 LEU A CA 1
ATOM 907 C C . LEU A 1 111 ? 14.897 1.814 -3.608 1.00 86.75 111 LEU A C 1
ATOM 909 O O . LEU A 1 111 ? 15.589 1.774 -4.622 1.00 86.75 111 LEU A O 1
ATOM 913 N N . LYS A 1 112 ? 14.394 2.960 -3.138 1.00 85.50 112 LYS A N 1
ATOM 914 C CA . LYS A 1 112 ? 14.611 4.260 -3.780 1.00 85.50 112 LYS A CA 1
ATOM 915 C C . LYS A 1 112 ? 16.097 4.626 -3.851 1.00 85.50 112 LYS A C 1
ATOM 917 O O . LYS A 1 112 ? 16.547 5.063 -4.905 1.00 85.50 112 LYS A O 1
ATOM 922 N N . GLU A 1 113 ? 16.860 4.400 -2.783 1.00 86.38 113 GLU A N 1
ATOM 923 C CA . GLU A 1 113 ? 18.316 4.621 -2.771 1.00 86.38 113 GLU A CA 1
ATOM 924 C C . GLU A 1 113 ? 19.069 3.714 -3.753 1.00 86.38 113 GLU A C 1
ATOM 926 O O . GLU A 1 113 ? 20.044 4.141 -4.362 1.00 86.38 113 GLU A O 1
ATOM 931 N N . ARG A 1 114 ? 18.617 2.466 -3.932 1.00 82.19 114 ARG A N 1
ATOM 932 C CA . ARG A 1 114 ? 19.233 1.511 -4.869 1.00 82.19 114 ARG A CA 1
ATOM 933 C C . ARG A 1 114 ? 18.851 1.759 -6.329 1.00 82.19 114 ARG A C 1
ATOM 935 O O . ARG A 1 114 ? 19.615 1.399 -7.218 1.00 82.19 114 ARG A O 1
ATOM 942 N N . CYS A 1 115 ? 17.661 2.305 -6.580 1.00 74.88 115 CYS A N 1
ATOM 943 C CA . CYS A 1 115 ? 17.116 2.495 -7.926 1.00 74.88 115 CYS A CA 1
ATOM 944 C C . CYS A 1 115 ? 17.364 3.892 -8.515 1.00 74.88 115 CYS A C 1
ATOM 946 O O . CYS A 1 115 ? 17.166 4.068 -9.717 1.00 74.88 115 CYS A O 1
ATOM 948 N N . LEU A 1 116 ? 17.776 4.880 -7.715 1.00 60.53 116 LEU A N 1
ATOM 949 C CA . LEU A 1 116 ? 18.181 6.191 -8.221 1.00 60.53 116 LEU A CA 1
ATOM 950 C C . LEU A 1 116 ? 19.677 6.176 -8.585 1.00 60.53 116 LEU A C 1
ATOM 952 O O . LEU A 1 116 ? 20.494 5.785 -7.749 1.00 60.53 116 LEU A O 1
ATOM 956 N N . PRO A 1 117 ? 20.067 6.599 -9.802 1.00 57.12 117 PRO A N 1
ATOM 957 C CA . PRO A 1 117 ? 21.470 6.871 -10.091 1.00 57.12 117 PRO A CA 1
ATOM 958 C C . PRO A 1 117 ? 21.953 8.039 -9.214 1.00 57.12 117 PRO A C 1
ATOM 960 O O . PRO A 1 117 ? 21.178 8.956 -8.932 1.00 57.12 117 PRO A O 1
ATOM 963 N N . ARG A 1 118 ? 23.211 7.973 -8.761 1.00 49.91 118 ARG A N 1
ATOM 964 C CA . ARG A 1 118 ? 23.889 9.095 -8.091 1.00 49.91 118 ARG A CA 1
ATOM 965 C C . ARG A 1 118 ? 24.093 10.265 -9.042 1.00 49.91 118 ARG A C 1
ATOM 967 O O . ARG A 1 118 ? 24.360 9.994 -10.234 1.00 49.91 118 ARG A O 1
#

pLDDT: mean 86.58, std 10.44, range [49.91, 97.5]

Sequence (118 aa):
MIRLSEKDSELFLSLYRQSGKRSISAFMADCVLHNPVKVVTVNKSVWDYALLLSGFFEQFRAIKTNYNRVFHALIRNFGEQKARFMMKIVEESTREFALGKLEIERLTAQLKERCLPR

Radius of gyration: 29.94 Å; chains: 1; bounding box: 48×21×81 Å

Secondary structure (DSSP, 8-state):
-----HHHHHHHHHHHHHHT-SSHHHHHHHHHHHS--------HHHHHHHHHHHHHHHHHHHHHHHHHHHHHHHHHHH-HHHHHHHHGGGHHHHHHHHHHHHHHHHHHHHHHHHHS--

InterPro domains:
  IPR045788 MobC-like protein [PF19514] (2-114)

Foldseek 3Di:
DDDDDPVVVVVLVVVVVVVPDPDSVVVVCCCVVVPPPPPPPDPVVVVVLVVVVVVVVVVVVVVVVVLVVQLVVCCVPPNNVVSVVVCVVCVVVVVVVVVVVVVSVVVVVVVVVVPDDD